Protein AF-A0A376WXR4-F1 (afdb_monomer_lite)

Structure (mmCIF, N/CA/C/O backbone):
data_AF-A0A376WXR4-F1
#
_entry.id   AF-A0A376WXR4-F1
#
loop_
_atom_site.group_PDB
_atom_site.id
_atom_site.type_symbol
_atom_site.label_atom_id
_atom_site.label_alt_id
_atom_site.label_comp_id
_atom_site.label_asym_id
_atom_site.label_entity_id
_atom_site.label_seq_id
_atom_site.pdbx_PDB_ins_code
_atom_site.Cartn_x
_atom_site.Cartn_y
_atom_site.Cartn_z
_atom_site.occupancy
_atom_site.B_iso_or_equiv
_atom_site.auth_seq_id
_atom_site.auth_comp_id
_atom_site.auth_asym_id
_atom_site.auth_atom_id
_atom_site.pdbx_PDB_model_num
ATOM 1 N N . MET A 1 1 ? -31.913 -17.171 22.156 1.00 36.38 1 MET A N 1
ATOM 2 C CA . MET A 1 1 ? -31.007 -17.980 21.319 1.00 36.38 1 MET A CA 1
ATOM 3 C C . MET A 1 1 ? -30.274 -17.004 20.429 1.00 36.38 1 MET A C 1
ATOM 5 O O . MET A 1 1 ? -30.899 -16.379 19.585 1.00 36.38 1 MET A O 1
ATOM 9 N N . GLU A 1 2 ? -29.012 -16.766 20.751 1.00 34.22 2 GLU A N 1
ATOM 10 C CA . GLU A 1 2 ? -28.133 -15.805 20.091 1.00 34.22 2 GLU A CA 1
ATOM 11 C C . GLU A 1 2 ? -27.401 -16.546 18.971 1.00 34.22 2 GLU A C 1
ATOM 13 O O . GLU A 1 2 ? -26.679 -17.507 19.231 1.00 34.22 2 GLU A O 1
ATOM 18 N N . ALA A 1 3 ? -27.680 -16.178 17.721 1.00 34.16 3 ALA A N 1
ATOM 19 C CA . ALA A 1 3 ? -26.952 -16.689 16.570 1.00 34.16 3 ALA A CA 1
ATOM 20 C C . ALA A 1 3 ? -25.689 -15.837 16.410 1.00 34.16 3 ALA A C 1
ATOM 22 O O . ALA A 1 3 ? -25.776 -14.641 16.126 1.00 34.16 3 ALA A O 1
ATOM 23 N N . GLY A 1 4 ? -24.532 -16.452 16.660 1.00 35.75 4 GLY A N 1
ATOM 24 C CA . GLY A 1 4 ? -23.227 -15.826 16.501 1.00 35.75 4 GLY A CA 1
ATOM 25 C C . GLY A 1 4 ? -23.042 -15.312 15.076 1.00 35.75 4 GLY A C 1
ATOM 26 O O . GLY A 1 4 ? -23.239 -16.047 14.110 1.00 35.75 4 GLY A O 1
ATOM 27 N N . ARG A 1 5 ? -22.678 -14.034 14.953 1.00 35.91 5 ARG A N 1
ATOM 28 C CA . ARG A 1 5 ? -22.204 -13.454 13.697 1.00 35.91 5 ARG A CA 1
ATOM 29 C C . ARG A 1 5 ? -20.814 -14.021 13.421 1.00 35.91 5 ARG A C 1
ATOM 31 O O . ARG A 1 5 ? -19.873 -13.708 14.146 1.00 35.91 5 ARG A O 1
ATOM 38 N N . GLU A 1 6 ? -20.694 -14.857 12.396 1.00 34.28 6 GLU A N 1
ATOM 39 C CA . GLU A 1 6 ? -19.400 -15.168 11.791 1.00 34.28 6 GLU A CA 1
ATOM 40 C C . GLU A 1 6 ? -18.787 -13.860 11.276 1.00 34.28 6 GLU A C 1
ATOM 42 O O . GLU A 1 6 ? -19.380 -13.156 10.457 1.00 34.28 6 GLU A O 1
ATOM 47 N N . SER A 1 7 ? -17.625 -13.499 11.818 1.00 38.84 7 SER A N 1
ATOM 48 C CA . SER A 1 7 ? -16.856 -12.335 11.383 1.00 38.84 7 SER A CA 1
ATOM 49 C C . SER A 1 7 ? -16.272 -12.629 10.001 1.00 38.84 7 SER A C 1
ATOM 51 O O . SER A 1 7 ? -15.307 -13.379 9.867 1.00 38.84 7 SER A O 1
ATOM 53 N N . GLN A 1 8 ? -16.889 -12.064 8.963 1.00 39.66 8 GLN A N 1
ATOM 54 C CA . GLN A 1 8 ? -16.292 -11.975 7.634 1.00 39.66 8 GLN A CA 1
ATOM 55 C C . GLN A 1 8 ? -15.101 -11.017 7.722 1.00 39.66 8 GLN A C 1
ATOM 57 O O . GLN A 1 8 ? -15.255 -9.869 8.125 1.00 39.66 8 GLN A O 1
ATOM 62 N N . HIS A 1 9 ? -13.903 -11.495 7.400 1.00 39.97 9 HIS A N 1
ATOM 63 C CA . HIS A 1 9 ? -12.714 -10.650 7.331 1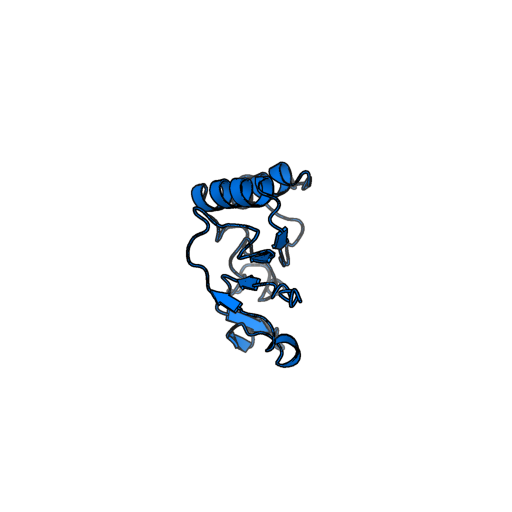.00 39.97 9 HIS A CA 1
ATOM 64 C C . HIS A 1 9 ? -12.602 -10.036 5.927 1.00 39.97 9 HIS A C 1
ATOM 66 O O . HIS A 1 9 ? -12.309 -10.750 4.966 1.00 39.97 9 HIS A O 1
ATOM 72 N N . ASP A 1 10 ? -12.856 -8.729 5.817 1.00 45.03 10 ASP A N 1
ATOM 73 C CA . ASP A 1 10 ? -12.706 -7.929 4.589 1.00 45.03 10 ASP A CA 1
ATOM 74 C C . ASP A 1 10 ? -11.216 -7.659 4.302 1.00 45.03 10 ASP A C 1
ATOM 76 O O . ASP A 1 10 ? -10.434 -7.356 5.212 1.00 45.03 10 ASP A O 1
ATOM 80 N N . ARG A 1 11 ? -10.795 -7.804 3.040 1.00 46.22 11 ARG A N 1
ATOM 81 C CA . ARG A 1 11 ? -9.397 -7.618 2.613 1.00 46.22 11 ARG A CA 1
ATOM 82 C C . ARG A 1 11 ? -9.315 -6.624 1.470 1.00 46.22 11 ARG A C 1
ATOM 84 O O . ARG A 1 11 ? -9.861 -6.882 0.409 1.00 46.22 11 ARG A O 1
ATOM 91 N N . ARG A 1 12 ? -8.582 -5.520 1.631 1.00 57.97 12 ARG A N 1
ATOM 92 C CA . ARG A 1 12 ? -8.497 -4.477 0.591 1.00 57.97 12 ARG A CA 1
ATOM 93 C C . ARG A 1 12 ? -7.110 -4.289 0.006 1.00 57.97 12 ARG A C 1
ATOM 95 O O . ARG A 1 12 ? -6.112 -4.562 0.668 1.00 57.97 12 ARG A O 1
ATOM 102 N N . HIS A 1 13 ? -7.062 -3.857 -1.253 1.00 55.59 13 HIS A N 1
ATOM 103 C CA . HIS A 1 13 ? -5.864 -3.890 -2.094 1.00 55.59 13 HIS A CA 1
ATOM 104 C C . HIS A 1 13 ? -5.832 -2.671 -3.070 1.00 55.59 13 HIS A C 1
ATOM 106 O O . HIS A 1 13 ? -6.882 -2.290 -3.566 1.00 55.59 13 HIS A O 1
ATOM 112 N N . HIS A 1 14 ? -4.667 -2.073 -3.399 1.00 65.62 14 HIS A N 1
ATOM 113 C CA . HIS A 1 14 ? -4.528 -0.973 -4.405 1.00 65.62 14 HIS A CA 1
ATOM 114 C C . HIS A 1 14 ? -3.823 -1.312 -5.753 1.00 65.62 14 HIS A C 1
ATOM 116 O O . HIS A 1 14 ? -3.561 -0.450 -6.580 1.00 65.62 14 HIS A O 1
ATOM 122 N N . LEU A 1 15 ? -3.345 -2.539 -5.938 1.00 70.69 15 LEU A N 1
ATOM 123 C CA . LEU A 1 15 ? -2.675 -3.069 -7.129 1.00 70.69 15 LEU A CA 1
ATOM 124 C C . LEU A 1 15 ? -3.698 -3.321 -8.223 1.00 70.69 15 LEU A C 1
ATOM 126 O O . LEU A 1 15 ? -4.616 -4.116 -8.047 1.00 70.69 15 LEU A O 1
ATOM 130 N N . ASP A 1 16 ? -3.442 -2.719 -9.375 1.00 76.56 16 ASP A N 1
ATOM 131 C CA . ASP A 1 16 ? -4.216 -2.953 -10.590 1.00 76.56 16 ASP A CA 1
ATOM 132 C C . ASP A 1 16 ? -3.624 -4.061 -11.458 1.00 76.56 16 ASP A C 1
ATOM 134 O O . ASP A 1 16 ? -4.340 -4.827 -12.095 1.00 76.56 16 ASP A O 1
ATOM 138 N N . THR A 1 17 ? -2.295 -4.126 -11.545 1.00 82.12 17 THR A N 1
ATOM 139 C CA . THR A 1 17 ? -1.588 -4.959 -12.523 1.00 82.12 17 THR A CA 1
ATOM 140 C C . THR A 1 17 ? -0.376 -5.629 -11.896 1.00 82.12 17 THR A C 1
ATOM 142 O O . THR A 1 17 ? 0.439 -4.976 -11.244 1.00 82.12 17 THR A O 1
ATOM 145 N N . VAL A 1 18 ? -0.230 -6.925 -12.161 1.00 82.69 18 VAL A N 1
ATOM 146 C CA . VAL A 1 18 ? 0.957 -7.722 -11.833 1.00 82.69 18 VAL A CA 1
ATOM 147 C C . VAL A 1 18 ? 1.730 -8.080 -13.094 1.00 82.69 18 VAL A C 1
ATOM 149 O O . VAL A 1 18 ? 1.156 -8.204 -14.179 1.00 82.69 18 VAL A O 1
ATOM 152 N N . TYR A 1 19 ? 3.041 -8.272 -12.947 1.00 80.38 19 TYR A N 1
ATOM 153 C CA . TYR A 1 19 ? 3.947 -8.571 -14.052 1.00 80.38 19 TYR A CA 1
ATOM 154 C C . TYR A 1 19 ? 4.670 -9.902 -13.846 1.00 80.38 19 TYR A C 1
ATOM 156 O O . TYR A 1 19 ? 5.144 -10.217 -12.756 1.00 80.38 19 TYR A O 1
ATOM 164 N N . PHE A 1 20 ? 4.818 -10.660 -14.930 1.00 79.44 20 PHE A N 1
ATOM 165 C CA . PHE A 1 20 ? 5.478 -11.960 -14.956 1.00 79.44 20 PHE A CA 1
ATOM 166 C C . PHE A 1 20 ? 6.669 -11.927 -15.901 1.00 79.44 20 PHE A C 1
ATOM 168 O O . PHE A 1 20 ? 6.547 -11.562 -17.074 1.00 79.44 20 PHE A O 1
ATOM 175 N N . LYS A 1 21 ? 7.827 -12.370 -15.405 1.00 75.25 21 LYS A N 1
ATOM 176 C CA . LYS A 1 21 ? 9.050 -12.429 -16.204 1.00 75.25 21 LYS A CA 1
ATOM 177 C C . LYS A 1 21 ? 8.887 -13.410 -17.369 1.00 75.25 21 LYS A C 1
ATOM 179 O O . LYS A 1 21 ? 8.431 -14.537 -17.197 1.00 75.25 21 LYS A O 1
ATOM 184 N N . ARG A 1 22 ? 9.327 -12.988 -18.553 1.00 75.88 22 ARG A N 1
ATOM 185 C CA . ARG A 1 22 ? 9.489 -13.831 -19.746 1.00 75.88 22 ARG A CA 1
ATOM 186 C C . ARG A 1 22 ? 10.968 -13.863 -20.133 1.00 75.88 22 ARG A C 1
ATOM 188 O O . ARG A 1 22 ? 11.728 -12.986 -19.736 1.00 75.88 22 ARG A O 1
ATOM 195 N N . HIS A 1 23 ? 11.380 -14.870 -20.903 1.00 74.94 23 HIS A N 1
ATOM 196 C CA . HIS A 1 23 ? 12.720 -14.917 -21.488 1.00 74.94 23 HIS A CA 1
ATOM 197 C C . HIS A 1 23 ? 13.065 -13.610 -22.229 1.00 74.94 23 HIS A C 1
ATOM 199 O O . HIS A 1 23 ? 12.295 -13.157 -23.079 1.00 74.94 23 HIS A O 1
ATOM 205 N N . GLY A 1 24 ? 14.249 -13.061 -21.943 1.00 72.56 24 GLY A N 1
ATOM 206 C CA . GLY A 1 24 ? 14.760 -11.816 -22.518 1.00 72.56 24 GLY A CA 1
ATOM 207 C C . GLY A 1 24 ? 14.747 -10.635 -21.543 1.00 72.56 24 GLY A C 1
ATOM 208 O O . GLY A 1 24 ? 14.339 -10.754 -20.391 1.00 72.56 24 GLY A O 1
ATOM 209 N N . GLN A 1 25 ? 15.226 -9.487 -22.021 1.00 72.06 25 GLN A N 1
ATOM 210 C CA . GLN A 1 25 ? 15.288 -8.225 -21.275 1.00 72.06 25 GLN A CA 1
ATOM 211 C C . GLN A 1 25 ? 14.038 -7.392 -21.587 1.00 72.06 25 GLN A C 1
ATOM 213 O O . GLN A 1 25 ? 14.106 -6.359 -22.245 1.00 72.06 25 GLN A O 1
ATOM 218 N N . VAL A 1 26 ? 12.869 -7.905 -21.207 1.00 72.88 26 VAL A N 1
ATOM 219 C CA . VAL A 1 26 ? 11.565 -7.289 -21.490 1.00 72.88 26 VAL A CA 1
ATOM 220 C C . VAL A 1 26 ? 10.692 -7.307 -20.242 1.00 72.88 26 VAL A C 1
ATOM 222 O O . VAL A 1 26 ? 10.857 -8.174 -19.385 1.00 72.88 26 VAL A O 1
ATOM 225 N N . THR A 1 27 ? 9.722 -6.391 -20.171 1.00 72.12 27 THR A N 1
ATOM 226 C CA . THR A 1 27 ? 8.706 -6.304 -19.102 1.00 72.12 27 THR A CA 1
ATOM 227 C C . THR A 1 27 ? 7.977 -7.623 -18.864 1.00 72.12 27 THR A C 1
ATOM 229 O O . THR A 1 27 ? 7.572 -7.911 -17.746 1.00 72.12 27 THR A O 1
ATOM 232 N N . GLY A 1 28 ? 7.886 -8.470 -19.891 1.00 79.31 28 GLY A N 1
ATOM 233 C CA . GLY A 1 28 ? 7.231 -9.766 -19.808 1.00 79.31 28 GLY A CA 1
ATOM 234 C C . GLY A 1 28 ? 5.726 -9.648 -20.023 1.00 79.31 28 GLY A C 1
ATOM 235 O O . GLY A 1 28 ? 5.284 -8.801 -20.797 1.00 79.31 28 GLY A O 1
ATOM 236 N N . ASN A 1 29 ? 4.959 -10.531 -19.389 1.00 83.50 29 ASN A N 1
ATOM 237 C CA . ASN A 1 29 ? 3.497 -10.522 -19.470 1.00 83.50 29 ASN A CA 1
ATOM 238 C C . ASN A 1 29 ? 2.915 -9.736 -18.293 1.00 83.50 29 ASN A C 1
ATOM 240 O O . ASN A 1 29 ? 3.528 -9.684 -17.228 1.00 83.50 29 ASN A O 1
ATOM 244 N N . SER A 1 30 ? 1.714 -9.196 -18.459 1.00 85.06 30 SER A N 1
ATOM 245 C CA . SER A 1 30 ? 0.947 -8.589 -17.375 1.00 85.06 30 SER A CA 1
ATOM 246 C C . SER A 1 30 ? -0.439 -9.214 -17.264 1.00 85.06 30 SER A C 1
ATOM 248 O O . SER A 1 30 ? -0.958 -9.782 -18.227 1.00 85.06 30 SER A O 1
ATOM 250 N N . ALA A 1 31 ? -1.022 -9.123 -16.076 1.00 86.69 31 ALA A N 1
ATOM 251 C CA . ALA A 1 31 ? -2.410 -9.475 -15.814 1.00 86.69 31 ALA A CA 1
ATOM 252 C C . ALA A 1 31 ? -2.997 -8.503 -14.789 1.00 86.69 31 ALA A C 1
ATOM 254 O O . ALA A 1 31 ? -2.249 -7.901 -14.013 1.00 86.69 31 ALA A O 1
ATOM 255 N N . ALA A 1 32 ? -4.324 -8.373 -14.776 1.00 87.00 32 ALA A N 1
ATOM 256 C CA . ALA A 1 32 ? -5.006 -7.722 -13.667 1.00 87.00 32 ALA A CA 1
ATOM 257 C C . ALA A 1 32 ? -4.696 -8.475 -12.366 1.00 87.00 32 ALA A C 1
ATOM 259 O O . ALA A 1 32 ? -4.598 -9.707 -12.368 1.00 87.00 32 ALA A O 1
ATOM 260 N N . PHE A 1 33 ? -4.505 -7.738 -11.275 1.00 82.81 33 PHE A N 1
ATOM 261 C CA . PHE A 1 33 ? -4.415 -8.358 -9.960 1.00 82.81 33 PHE A CA 1
ATOM 262 C C . PHE A 1 33 ? -5.780 -8.942 -9.588 1.00 82.81 33 PHE A C 1
ATOM 264 O O . PHE A 1 33 ? -6.800 -8.269 -9.721 1.00 82.81 33 PHE A O 1
ATOM 271 N N . ASP A 1 34 ? -5.791 -10.190 -9.133 1.00 83.88 34 ASP A N 1
ATOM 272 C CA . ASP A 1 34 ? -7.004 -10.868 -8.694 1.00 83.88 34 ASP A CA 1
ATOM 273 C C . ASP A 1 34 ? -6.664 -11.921 -7.635 1.00 83.88 34 ASP A C 1
ATOM 275 O O . ASP A 1 34 ? -5.524 -12.393 -7.534 1.00 83.88 34 ASP A O 1
ATOM 279 N N . PHE A 1 35 ? -7.659 -12.293 -6.838 1.00 83.31 35 PHE A N 1
ATOM 280 C CA . PHE A 1 35 ? -7.531 -13.322 -5.819 1.00 83.31 35 PHE A CA 1
ATOM 281 C C . PHE A 1 35 ? -7.899 -14.689 -6.392 1.00 83.31 35 PHE A C 1
ATOM 283 O O . PHE A 1 35 ? -8.807 -14.839 -7.206 1.00 83.31 35 PHE A O 1
ATOM 290 N N . HIS A 1 36 ? -7.193 -15.727 -5.940 1.00 86.94 36 HIS A N 1
ATOM 291 C CA . HIS A 1 36 ? -7.525 -17.099 -6.321 1.00 86.94 36 HIS A CA 1
ATOM 292 C C . HIS A 1 36 ? -8.973 -17.443 -5.902 1.00 86.94 36 HIS A C 1
ATOM 294 O O . HIS A 1 36 ? -9.375 -17.032 -4.812 1.00 86.94 36 HIS A O 1
ATOM 300 N N . PRO A 1 37 ? -9.742 -18.233 -6.680 1.00 86.31 37 PRO A N 1
ATOM 301 C CA . PRO A 1 37 ? -11.140 -18.559 -6.367 1.00 86.31 37 PRO A CA 1
ATOM 302 C C . PRO A 1 37 ? -11.379 -19.181 -4.988 1.00 86.31 37 PRO A C 1
ATOM 304 O O . PRO A 1 37 ? -12.456 -19.023 -4.424 1.00 86.31 37 PRO A O 1
ATOM 307 N N . ASP A 1 38 ? -10.375 -19.836 -4.405 1.00 88.75 38 ASP A N 1
ATOM 308 C CA . ASP A 1 38 ? -10.450 -20.357 -3.030 1.00 88.75 38 ASP A CA 1
ATOM 309 C C . ASP A 1 38 ? -10.670 -19.251 -1.983 1.00 88.75 38 ASP A C 1
ATOM 311 O O . ASP A 1 38 ? -11.102 -19.513 -0.862 1.00 88.75 38 ASP A O 1
ATOM 315 N N . PHE A 1 39 ? -10.392 -18.001 -2.350 1.00 82.75 39 PHE A N 1
ATOM 316 C CA . PHE A 1 39 ? -10.651 -16.819 -1.546 1.00 82.75 39 PHE A CA 1
ATOM 317 C C . PHE A 1 39 ? -11.994 -16.151 -1.863 1.00 82.75 39 PHE A C 1
ATOM 319 O O . PHE A 1 39 ? -12.302 -15.155 -1.228 1.00 82.75 39 PHE A O 1
ATOM 326 N N . ALA A 1 40 ? -12.838 -16.687 -2.752 1.00 77.12 40 ALA A N 1
ATOM 327 C CA . ALA A 1 40 ? -14.110 -16.061 -3.145 1.00 77.12 40 ALA A CA 1
ATOM 328 C C . ALA A 1 40 ? -15.127 -15.874 -1.995 1.00 77.12 40 ALA A C 1
ATOM 330 O O . ALA A 1 40 ? -16.120 -15.172 -2.160 1.00 77.12 40 ALA A O 1
ATOM 331 N N . GLY A 1 41 ? -14.898 -16.499 -0.834 1.00 79.50 41 GLY A N 1
ATOM 332 C CA . GLY A 1 41 ? -15.694 -16.304 0.383 1.00 79.50 41 GLY A CA 1
ATOM 333 C C . GLY A 1 41 ? -15.326 -15.063 1.207 1.00 79.50 41 GLY A C 1
ATOM 334 O O . GLY A 1 41 ? -15.942 -14.838 2.247 1.00 79.50 41 GLY A O 1
ATOM 335 N N . ILE A 1 42 ? -14.324 -14.283 0.790 1.00 79.12 42 ILE A N 1
ATOM 336 C CA . ILE A 1 42 ? -13.970 -13.008 1.424 1.00 79.12 42 ILE A CA 1
ATOM 337 C C . ILE A 1 42 ? -14.473 -11.843 0.571 1.00 79.12 42 ILE A C 1
ATOM 339 O O . ILE A 1 42 ? -14.495 -11.922 -0.658 1.00 79.12 42 ILE A O 1
ATOM 343 N N . SER A 1 43 ? -14.815 -10.741 1.228 1.00 81.19 43 SER A N 1
ATOM 344 C CA . SER A 1 43 ? -14.998 -9.469 0.538 1.00 81.19 43 SER A CA 1
ATOM 345 C C . SER A 1 43 ? -13.629 -8.876 0.206 1.00 81.19 43 SER A C 1
ATOM 347 O O . SER A 1 43 ? -12.699 -8.925 1.021 1.00 81.19 43 SER A O 1
ATOM 349 N N . VAL A 1 44 ? -13.508 -8.376 -1.023 1.00 80.00 44 VAL A N 1
ATOM 350 C CA . VAL A 1 44 ? -12.340 -7.646 -1.498 1.00 80.00 44 VAL A CA 1
ATOM 351 C C . VAL A 1 44 ? -12.796 -6.347 -2.126 1.00 80.00 44 VAL A C 1
ATOM 353 O O . VAL A 1 44 ? -13.621 -6.351 -3.037 1.00 80.00 44 VAL A O 1
ATOM 356 N N . GLU A 1 45 ? -12.205 -5.241 -1.688 1.00 83.69 45 GLU A N 1
ATOM 357 C CA . GLU A 1 45 ? -12.456 -3.930 -2.275 1.00 83.69 45 GLU A CA 1
ATOM 358 C C . GLU A 1 45 ? -11.144 -3.230 -2.649 1.00 83.69 45 GLU A C 1
ATOM 360 O O . GLU A 1 45 ? -10.137 -3.295 -1.935 1.00 83.69 45 GLU A O 1
ATOM 365 N N . HIS A 1 46 ? -11.165 -2.566 -3.805 1.00 82.81 46 HIS A N 1
ATOM 366 C CA . HIS A 1 46 ? -10.070 -1.718 -4.253 1.00 82.81 46 HIS A CA 1
ATOM 367 C C . HIS A 1 46 ? -10.150 -0.367 -3.533 1.00 82.81 46 HIS A C 1
ATOM 369 O O . HIS A 1 46 ? -11.178 0.303 -3.599 1.00 82.81 46 HIS A O 1
ATOM 375 N N . LEU A 1 47 ? -9.060 0.064 -2.891 1.00 83.12 47 LEU A N 1
ATOM 376 C CA . LEU A 1 47 ? -8.999 1.364 -2.214 1.00 83.12 47 LEU A CA 1
ATOM 377 C C . LEU A 1 47 ? -8.255 2.419 -3.028 1.00 83.12 47 LEU A C 1
ATOM 379 O O . LEU A 1 47 ? -7.135 2.189 -3.471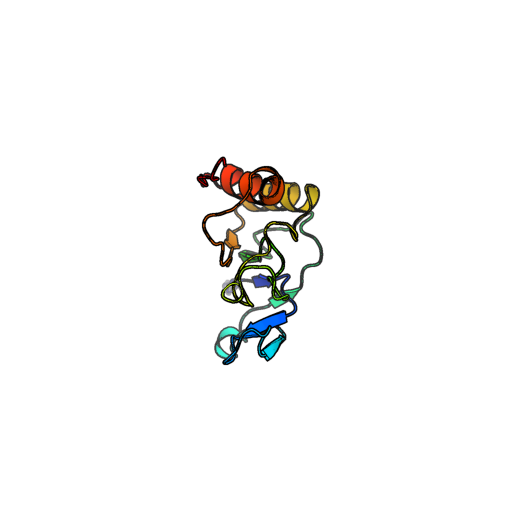 1.00 83.12 47 LEU A O 1
ATOM 383 N N . SER A 1 48 ? -8.844 3.612 -3.114 1.00 78.62 48 SER A N 1
ATOM 384 C CA . SER A 1 48 ? -8.196 4.814 -3.656 1.00 78.62 48 SER A CA 1
ATOM 385 C C . SER A 1 48 ? -7.704 5.793 -2.578 1.00 78.62 48 SER A C 1
ATOM 387 O O . SER A 1 48 ? -7.082 6.795 -2.916 1.00 78.62 48 SER A O 1
ATOM 389 N N . SER A 1 49 ? -8.007 5.547 -1.296 1.00 84.62 49 SER A N 1
ATOM 390 C CA . SER A 1 49 ? -7.584 6.369 -0.149 1.00 84.62 49 SER A CA 1
ATOM 391 C C . SER A 1 49 ? -7.611 5.571 1.157 1.00 84.62 49 SER A C 1
ATOM 393 O O . SER A 1 49 ? -8.362 4.601 1.264 1.00 84.62 49 SER A O 1
ATOM 395 N N . TYR A 1 50 ? -6.859 6.024 2.166 1.00 89.50 50 TYR A N 1
ATOM 396 C CA . TYR A 1 50 ? -6.728 5.340 3.465 1.00 89.50 50 TYR A CA 1
ATOM 397 C C . TYR A 1 50 ? -7.316 6.117 4.654 1.00 89.50 50 TYR A C 1
ATOM 399 O O . TYR A 1 50 ? -7.208 5.668 5.796 1.00 89.50 50 TYR A O 1
ATOM 407 N N . GLY A 1 51 ? -7.938 7.270 4.402 1.00 90.00 51 GLY A N 1
ATOM 408 C CA . GLY A 1 51 ? -8.570 8.083 5.437 1.00 90.00 51 GLY A CA 1
ATOM 409 C C . GLY A 1 51 ? -9.704 7.339 6.143 1.00 90.00 51 GLY A C 1
ATOM 410 O O . GLY A 1 51 ? -10.485 6.633 5.509 1.00 90.00 51 GLY A O 1
ATOM 411 N N . ASP A 1 52 ? -9.780 7.505 7.464 1.00 88.94 52 ASP A N 1
ATOM 412 C CA . ASP A 1 52 ? -10.876 7.033 8.323 1.00 88.94 52 ASP A CA 1
ATOM 413 C C . ASP A 1 52 ? -11.175 5.525 8.314 1.00 88.94 52 ASP A C 1
ATOM 415 O O . ASP A 1 52 ? -12.184 5.106 8.878 1.00 88.94 52 ASP A O 1
ATOM 419 N N . LEU A 1 53 ? -10.270 4.690 7.791 1.00 92.12 53 LEU A N 1
ATOM 420 C CA . LEU A 1 53 ? -10.443 3.236 7.800 1.00 92.12 53 LEU A CA 1
ATOM 421 C C . LEU A 1 53 ? -10.689 2.700 9.224 1.00 92.12 53 LEU A C 1
ATOM 423 O O . LEU A 1 53 ? -9.996 3.082 10.184 1.00 92.12 53 LEU A O 1
ATOM 427 N N . ASP A 1 54 ? -11.673 1.803 9.339 1.00 91.56 54 ASP A N 1
ATOM 428 C CA . ASP A 1 54 ? -12.010 1.064 10.556 1.00 91.56 54 ASP A CA 1
ATOM 429 C C . ASP A 1 54 ? -11.475 -0.378 10.468 1.00 91.56 54 ASP A C 1
ATOM 431 O O . ASP A 1 54 ? -11.941 -1.160 9.635 1.00 91.56 54 ASP A O 1
ATOM 435 N N . PRO A 1 55 ? -10.518 -0.771 11.330 1.00 91.94 55 PRO A N 1
ATOM 436 C CA . PRO A 1 55 ? -10.031 -2.147 11.418 1.00 91.94 55 PRO A CA 1
ATOM 437 C C . PRO A 1 55 ? -11.092 -3.216 11.690 1.00 91.94 55 PRO A C 1
ATOM 439 O O . PRO A 1 55 ? -10.848 -4.384 11.394 1.00 91.94 55 PRO A O 1
ATOM 442 N N . GLN A 1 56 ? -12.239 -2.861 12.282 1.00 90.94 56 GLN A N 1
ATOM 443 C CA . GLN A 1 56 ? -13.322 -3.819 12.533 1.00 90.94 56 GLN A CA 1
ATOM 444 C C . GLN A 1 56 ? -14.053 -4.207 11.250 1.00 90.94 56 GLN A C 1
ATOM 446 O O . GLN A 1 56 ? -14.440 -5.363 11.084 1.00 90.94 56 GLN A O 1
ATOM 451 N N . GLU A 1 57 ? -14.227 -3.247 10.346 1.00 90.12 57 GLU A N 1
ATOM 452 C CA . GLU A 1 57 ? -14.808 -3.498 9.030 1.00 90.12 57 GLU A CA 1
ATOM 453 C C . GLU A 1 57 ? -13.759 -4.081 8.090 1.00 90.12 57 GLU A C 1
ATOM 455 O O . GLU A 1 57 ? -14.065 -4.962 7.296 1.00 90.12 57 GLU A O 1
ATOM 460 N N . MET A 1 58 ? -12.511 -3.635 8.232 1.00 88.94 58 MET A N 1
ATOM 461 C CA . MET A 1 58 ? -11.423 -3.946 7.323 1.00 88.94 58 MET A CA 1
ATOM 462 C C . MET A 1 58 ? -10.185 -4.397 8.080 1.00 88.94 58 MET A C 1
ATOM 464 O O . MET A 1 58 ? -9.291 -3.591 8.335 1.00 88.94 58 MET A O 1
ATOM 468 N N . PRO A 1 59 ? -10.102 -5.679 8.456 1.00 87.62 59 PRO A N 1
ATOM 469 C CA . PRO A 1 59 ? -9.033 -6.171 9.317 1.00 87.62 59 PRO A CA 1
ATOM 470 C C . PRO A 1 59 ? -7.666 -6.264 8.634 1.00 87.62 59 PRO A C 1
ATOM 472 O O . PRO A 1 59 ? -6.652 -6.250 9.334 1.00 87.62 59 PRO A O 1
ATOM 475 N N . LEU A 1 60 ? -7.609 -6.370 7.299 1.00 89.06 60 LEU A N 1
ATOM 476 C CA . LEU A 1 60 ? -6.344 -6.491 6.576 1.00 89.06 60 LEU A CA 1
ATOM 477 C C . LEU A 1 60 ? -6.296 -5.641 5.300 1.00 89.06 60 LEU A C 1
ATOM 479 O O . LEU A 1 60 ? -7.087 -5.818 4.372 1.00 89.06 60 LEU A O 1
ATOM 483 N N . LEU A 1 61 ? -5.264 -4.804 5.224 1.00 90.44 61 LEU A N 1
ATOM 484 C CA . LEU A 1 61 ? -4.838 -4.102 4.016 1.00 90.44 61 LEU A CA 1
ATOM 485 C C . LEU A 1 61 ? -3.669 -4.825 3.357 1.00 90.44 61 LEU A C 1
ATOM 487 O O . LEU A 1 61 ? -2.742 -5.255 4.037 1.00 90.44 61 LEU A O 1
ATOM 491 N N . ILE A 1 62 ? -3.677 -4.916 2.033 1.00 87.94 62 ILE A N 1
ATOM 492 C CA . ILE A 1 62 ? -2.580 -5.464 1.239 1.00 87.94 62 ILE A CA 1
ATOM 493 C C . ILE A 1 62 ? -2.055 -4.366 0.312 1.00 87.94 62 ILE A C 1
ATOM 495 O O . ILE A 1 62 ? -2.812 -3.790 -0.469 1.00 87.94 62 ILE A O 1
ATOM 499 N N . LEU A 1 63 ? -0.761 -4.052 0.413 1.00 87.19 63 LEU A N 1
ATOM 500 C CA . LEU A 1 63 ? -0.159 -2.883 -0.233 1.00 87.19 63 LEU A CA 1
ATOM 501 C C . LEU A 1 63 ? 1.152 -3.220 -0.955 1.00 87.19 63 LEU A C 1
ATOM 503 O O . LEU A 1 63 ? 1.900 -4.126 -0.571 1.00 87.19 63 LEU A O 1
ATOM 507 N N . ASN A 1 64 ? 1.477 -2.416 -1.967 1.00 83.75 64 ASN A N 1
ATOM 508 C CA . ASN A 1 64 ? 2.822 -2.250 -2.520 1.00 83.75 64 ASN A CA 1
ATOM 509 C C . ASN A 1 64 ? 3.305 -0.816 -2.271 1.00 83.75 64 ASN A C 1
ATOM 511 O O . ASN A 1 64 ? 2.536 0.139 -2.332 1.00 83.75 64 ASN A O 1
ATOM 515 N N . GLY A 1 65 ? 4.582 -0.652 -1.935 1.00 81.25 65 GLY A N 1
ATOM 516 C CA . GLY A 1 65 ? 5.129 0.668 -1.616 1.00 81.25 65 GLY A CA 1
ATOM 517 C C . GLY A 1 65 ? 5.455 1.477 -2.870 1.00 81.25 65 GLY A C 1
ATOM 518 O O . GLY A 1 65 ? 5.417 2.709 -2.841 1.00 81.25 65 GLY A O 1
ATOM 519 N N . PHE A 1 66 ? 5.764 0.786 -3.969 1.00 84.31 66 PHE A N 1
ATOM 520 C CA . PHE A 1 66 ? 6.349 1.375 -5.168 1.00 84.31 66 PHE A CA 1
ATOM 521 C C . PHE A 1 66 ? 5.724 0.827 -6.456 1.00 84.31 66 PHE A C 1
ATOM 523 O O . PHE A 1 66 ? 5.062 -0.213 -6.477 1.00 84.31 66 PHE A O 1
ATOM 530 N N . GLU A 1 67 ? 5.932 1.544 -7.558 1.00 83.25 67 GLU A N 1
ATOM 531 C CA . GLU A 1 67 ? 5.693 1.005 -8.900 1.00 83.25 67 GLU A CA 1
ATOM 532 C C . GLU A 1 67 ? 6.708 -0.084 -9.262 1.00 83.25 67 GLU A C 1
ATOM 534 O O . GLU A 1 67 ? 7.805 -0.137 -8.712 1.00 83.25 67 GLU A O 1
ATOM 539 N N . TYR A 1 68 ? 6.380 -0.934 -10.236 1.00 79.56 68 TYR A N 1
ATOM 540 C CA . TYR A 1 68 ? 7.336 -1.900 -10.782 1.00 79.56 68 TYR A CA 1
ATOM 541 C C . TYR A 1 68 ? 8.322 -1.232 -11.749 1.00 79.56 68 TYR A C 1
ATOM 543 O O . TYR A 1 68 ? 7.961 -0.351 -12.537 1.00 79.56 68 TYR A O 1
ATOM 551 N N . VAL A 1 69 ? 9.568 -1.711 -11.775 1.00 77.88 69 VAL A N 1
ATOM 552 C CA . VAL A 1 69 ? 10.522 -1.369 -12.839 1.00 77.88 69 VAL A CA 1
ATOM 553 C C . VAL A 1 69 ? 10.061 -2.020 -14.144 1.00 77.88 69 VAL A C 1
ATOM 555 O O . VAL A 1 69 ? 10.262 -3.209 -14.370 1.00 77.88 69 VAL A O 1
ATOM 558 N N . THR A 1 70 ? 9.459 -1.237 -15.036 1.00 72.44 70 THR A N 1
ATOM 559 C CA . THR A 1 70 ? 8.941 -1.734 -16.324 1.00 72.44 70 THR A CA 1
ATOM 560 C C . THR A 1 70 ? 9.861 -1.467 -17.514 1.00 72.44 70 THR A C 1
ATOM 562 O O . THR A 1 70 ? 9.629 -2.022 -18.587 1.00 72.44 70 THR A O 1
ATOM 565 N N . GLN A 1 71 ? 10.913 -0.660 -17.345 1.00 66.31 71 GLN A N 1
ATOM 566 C CA . GLN A 1 71 ? 11.835 -0.259 -18.413 1.00 66.31 71 GLN A CA 1
ATOM 567 C C . GLN A 1 71 ? 13.233 -0.854 -18.233 1.00 66.31 71 GLN A C 1
ATOM 569 O O . GLN A 1 71 ? 13.726 -0.992 -17.113 1.00 66.31 71 GLN A O 1
ATOM 574 N N . VAL A 1 72 ? 13.889 -1.163 -19.357 1.00 60.84 72 VAL A N 1
ATOM 575 C CA . VAL A 1 72 ? 15.291 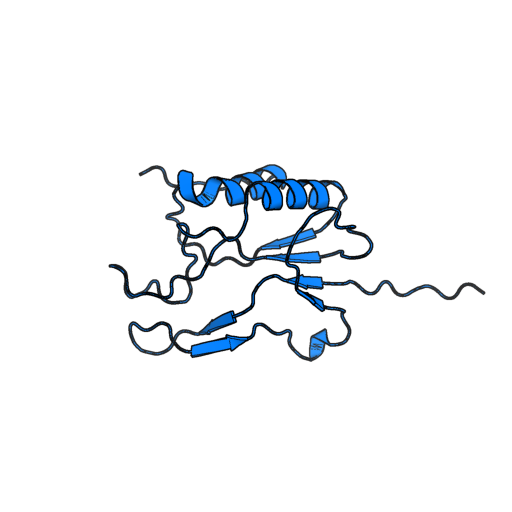-1.597 -19.387 1.00 60.84 72 VAL A CA 1
ATOM 576 C C . VAL A 1 72 ? 16.159 -0.378 -19.112 1.00 60.84 72 VAL A C 1
ATOM 578 O O . VAL A 1 72 ? 16.488 0.385 -20.014 1.00 60.84 72 VAL A O 1
ATOM 581 N N . GLY A 1 73 ? 16.473 -0.161 -17.836 1.00 62.53 73 GLY A N 1
ATOM 582 C CA . GLY A 1 73 ? 17.556 0.733 -17.440 1.00 62.53 73 GLY A CA 1
ATOM 583 C C . GLY A 1 73 ? 18.923 0.083 -17.686 1.00 62.53 73 GLY A C 1
ATOM 584 O O . GLY A 1 73 ? 19.053 -0.889 -18.426 1.00 62.53 73 GLY A O 1
ATOM 585 N N . ASN A 1 74 ? 19.953 0.564 -16.991 1.00 60.53 74 ASN A N 1
ATOM 586 C CA . ASN A 1 74 ? 21.304 -0.011 -17.074 1.00 60.53 74 ASN A CA 1
ATOM 587 C C . ASN A 1 74 ? 21.422 -1.430 -16.477 1.00 60.53 74 ASN A C 1
ATOM 589 O O . ASN A 1 74 ? 22.454 -2.073 -16.653 1.00 60.53 74 ASN A O 1
ATOM 593 N N . ASP A 1 75 ? 20.392 -1.911 -15.771 1.00 64.56 75 ASP A N 1
ATOM 594 C CA . ASP A 1 75 ? 20.312 -3.273 -15.241 1.00 64.56 75 ASP A CA 1
ATOM 595 C C . ASP A 1 75 ? 19.168 -4.050 -15.918 1.00 64.56 75 ASP A C 1
ATOM 597 O O . ASP A 1 75 ? 18.007 -3.954 -15.508 1.00 64.56 75 ASP A O 1
ATOM 601 N N . PRO A 1 76 ? 19.474 -4.840 -16.955 1.00 60.91 76 PRO A N 1
ATOM 602 C CA . PRO A 1 76 ? 18.471 -5.616 -17.668 1.00 60.91 76 PRO A CA 1
ATOM 603 C C . PRO A 1 76 ? 17.893 -6.799 -16.873 1.00 60.91 76 PRO A C 1
ATOM 605 O O . PRO A 1 76 ? 16.932 -7.421 -17.331 1.00 60.91 76 PRO A O 1
ATOM 608 N N . TYR A 1 77 ? 18.445 -7.132 -15.700 1.00 63.97 77 TYR A N 1
ATOM 609 C CA . TYR A 1 77 ? 17.902 -8.173 -14.824 1.00 63.97 77 TYR A CA 1
ATOM 610 C C . TYR A 1 77 ? 16.846 -7.641 -13.847 1.00 63.97 77 TYR A C 1
ATOM 612 O O . TYR A 1 77 ? 16.132 -8.450 -13.249 1.00 63.97 77 TYR A O 1
ATOM 620 N N . ALA A 1 78 ? 16.708 -6.314 -13.725 1.00 60.06 78 ALA A N 1
ATOM 621 C CA . ALA A 1 78 ? 15.792 -5.648 -12.798 1.00 60.06 78 ALA A CA 1
ATOM 622 C C . ALA A 1 78 ? 14.315 -5.656 -13.241 1.00 60.06 78 ALA A C 1
ATOM 624 O O . ALA A 1 78 ? 13.443 -5.276 -12.462 1.00 60.06 78 ALA A O 1
ATOM 625 N N . ILE A 1 79 ? 14.020 -6.095 -14.468 1.00 63.22 79 ILE A N 1
ATOM 626 C CA . ILE A 1 79 ? 12.663 -6.115 -15.019 1.00 63.22 79 ILE A CA 1
ATOM 627 C C . ILE A 1 79 ? 12.014 -7.504 -14.882 1.00 63.22 79 ILE A C 1
ATOM 629 O O . ILE A 1 79 ? 12.684 -8.523 -15.097 1.00 63.22 79 ILE A O 1
ATOM 633 N N . PRO A 1 80 ? 10.691 -7.582 -14.638 1.00 58.22 80 PRO A N 1
ATOM 634 C CA . PRO A 1 80 ? 9.796 -6.543 -14.096 1.00 58.22 80 PRO A CA 1
ATOM 635 C C . PRO A 1 80 ? 9.690 -6.597 -12.566 1.00 58.22 80 PRO A C 1
ATOM 637 O O . PRO A 1 80 ? 8.945 -5.844 -11.953 1.00 58.22 80 PRO A O 1
ATOM 640 N N . LEU A 1 81 ? 10.377 -7.559 -11.950 1.00 69.19 81 LEU A N 1
ATOM 641 C CA . LEU A 1 81 ? 10.024 -8.050 -10.626 1.00 69.19 81 LEU A CA 1
ATOM 642 C C . LEU A 1 81 ? 10.529 -7.166 -9.488 1.00 69.19 81 LEU A C 1
ATOM 644 O O . LEU A 1 81 ? 10.380 -7.586 -8.353 1.00 69.19 81 LEU A O 1
ATOM 648 N N . ARG A 1 82 ? 11.142 -6.004 -9.744 1.00 76.94 82 ARG A N 1
ATOM 649 C CA . ARG A 1 82 ? 11.676 -5.128 -8.692 1.00 76.94 82 ARG A CA 1
ATOM 650 C C . ARG A 1 82 ? 10.812 -3.885 -8.496 1.00 76.94 82 ARG A C 1
ATOM 652 O O . ARG A 1 82 ? 10.384 -3.279 -9.477 1.00 76.94 82 ARG A O 1
ATOM 659 N N . ALA A 1 83 ? 10.697 -3.448 -7.246 1.00 80.19 83 ALA A N 1
ATOM 660 C CA . ALA A 1 83 ? 10.288 -2.097 -6.877 1.00 80.19 83 ALA A CA 1
ATOM 661 C C . ALA A 1 83 ? 11.140 -1.019 -7.585 1.00 80.19 83 ALA A C 1
ATOM 663 O O . ALA A 1 83 ? 12.379 -1.052 -7.561 1.00 80.19 83 ALA A O 1
ATOM 664 N N . ASP A 1 84 ? 10.488 -0.030 -8.189 1.00 80.75 84 ASP A N 1
ATOM 665 C CA . ASP A 1 84 ? 11.087 1.229 -8.620 1.00 80.75 84 ASP A CA 1
ATOM 666 C C . ASP A 1 84 ? 11.023 2.213 -7.451 1.00 80.75 84 ASP A C 1
ATOM 668 O O . ASP A 1 84 ? 10.063 2.963 -7.281 1.00 80.75 84 ASP A O 1
ATOM 672 N N . THR A 1 85 ? 12.070 2.213 -6.627 1.00 78.50 85 THR A N 1
ATOM 673 C CA . THR A 1 85 ? 12.130 3.028 -5.407 1.00 78.50 85 THR A CA 1
ATOM 674 C C . THR A 1 85 ? 12.018 4.525 -5.690 1.00 78.50 85 THR A C 1
ATOM 676 O O . THR A 1 85 ? 11.723 5.280 -4.777 1.00 78.50 85 THR A O 1
ATOM 679 N N . SER A 1 86 ? 12.232 4.968 -6.937 1.00 77.25 86 SER A N 1
ATOM 680 C CA . SER A 1 86 ? 12.053 6.364 -7.352 1.00 77.25 86 SER A CA 1
ATOM 681 C C . SER A 1 86 ? 10.591 6.763 -7.596 1.00 77.25 86 SER A C 1
ATOM 683 O O . SER A 1 86 ? 10.304 7.948 -7.760 1.00 77.25 86 SER A O 1
ATOM 685 N N . LYS A 1 87 ? 9.667 5.795 -7.609 1.00 81.56 87 LYS A N 1
ATOM 686 C CA . LYS A 1 87 ? 8.234 5.976 -7.870 1.00 81.56 87 LYS A CA 1
ATOM 687 C C . LYS A 1 87 ? 7.402 5.411 -6.713 1.00 81.56 87 LYS A C 1
ATOM 689 O O . LYS A 1 87 ? 6.813 4.335 -6.850 1.00 81.56 87 LYS A O 1
ATOM 694 N N . PRO A 1 88 ? 7.382 6.091 -5.554 1.00 83.56 88 PRO A N 1
ATOM 695 C CA . PRO A 1 88 ? 6.529 5.693 -4.441 1.00 83.56 88 PRO A CA 1
ATOM 696 C C . PRO A 1 88 ? 5.049 5.813 -4.823 1.00 83.56 88 PRO A C 1
ATOM 698 O O . PRO A 1 88 ? 4.648 6.784 -5.463 1.00 83.56 88 PRO A O 1
ATOM 701 N N . LYS A 1 89 ? 4.242 4.838 -4.395 1.00 84.75 89 LYS A N 1
ATOM 702 C CA . LYS A 1 89 ? 2.777 4.841 -4.559 1.00 84.75 89 LYS A CA 1
ATOM 703 C C . LYS A 1 89 ? 2.048 5.573 -3.440 1.00 84.75 89 LYS A C 1
ATOM 705 O O . LYS A 1 89 ? 0.913 5.994 -3.620 1.00 84.75 89 LYS A O 1
ATOM 710 N N . LEU A 1 90 ? 2.693 5.697 -2.283 1.00 86.62 90 LEU A N 1
ATOM 711 C CA . LEU A 1 90 ? 2.104 6.288 -1.089 1.00 86.62 90 LEU A CA 1
ATOM 712 C C . LEU A 1 90 ? 2.534 7.747 -0.956 1.00 86.62 90 LEU A C 1
ATOM 714 O O . LEU A 1 90 ? 3.728 8.061 -0.915 1.00 86.62 90 LEU A O 1
ATOM 718 N N . THR A 1 91 ? 1.557 8.637 -0.839 1.00 86.56 91 THR A N 1
ATOM 719 C CA . THR A 1 91 ? 1.787 10.026 -0.444 1.00 86.56 91 THR A CA 1
ATOM 720 C C . THR A 1 91 ? 2.074 10.122 1.059 1.00 86.56 91 THR A C 1
ATOM 722 O O . THR A 1 91 ? 1.880 9.177 1.825 1.00 86.56 91 THR A O 1
ATOM 725 N N . GLN A 1 92 ? 2.522 11.291 1.531 1.00 85.56 92 GLN A N 1
ATOM 726 C CA . GLN A 1 92 ? 2.703 11.505 2.974 1.00 85.56 92 GLN A CA 1
ATOM 727 C C . GLN A 1 92 ? 1.386 11.416 3.758 1.00 85.56 92 GLN A C 1
ATOM 729 O O . GLN A 1 92 ? 1.407 11.007 4.922 1.00 85.56 92 GLN A O 1
ATOM 734 N N . GLN A 1 93 ? 0.265 11.799 3.137 1.00 89.94 93 GLN A N 1
ATOM 735 C CA . GLN A 1 93 ? -1.049 11.681 3.760 1.00 89.94 93 GLN A CA 1
ATOM 736 C C . GLN A 1 93 ? -1.437 10.209 3.883 1.00 89.94 93 GLN A C 1
ATOM 738 O O . GLN A 1 93 ? -1.775 9.781 4.980 1.00 89.94 93 GLN A O 1
ATOM 743 N N . ASP A 1 94 ? -1.243 9.418 2.823 1.00 90.75 94 ASP A N 1
ATOM 744 C CA . ASP A 1 94 ? -1.512 7.975 2.855 1.00 90.75 94 ASP A CA 1
ATOM 745 C C . ASP A 1 94 ? -0.735 7.281 3.976 1.00 90.75 94 ASP A C 1
ATOM 747 O O . ASP A 1 94 ? -1.289 6.488 4.728 1.00 90.75 94 ASP A O 1
ATOM 751 N N . VAL A 1 95 ? 0.547 7.621 4.146 1.00 90.31 95 VAL A N 1
ATOM 752 C CA . VAL A 1 95 ? 1.365 7.093 5.250 1.00 90.31 95 VAL A CA 1
ATOM 753 C C . VAL A 1 95 ? 0.796 7.500 6.611 1.00 90.31 95 VAL A C 1
ATOM 755 O O . VAL A 1 95 ? 0.760 6.685 7.526 1.00 90.31 95 VAL A O 1
ATOM 758 N N . THR A 1 96 ? 0.347 8.747 6.758 1.00 92.19 96 THR A N 1
ATOM 759 C CA . THR A 1 96 ? -0.236 9.244 8.015 1.00 92.19 96 THR A CA 1
ATOM 760 C C . THR A 1 96 ? -1.528 8.501 8.357 1.00 92.19 96 THR A C 1
ATOM 762 O O . THR A 1 96 ? -1.711 8.073 9.498 1.00 92.19 96 THR A O 1
ATOM 765 N N . ASP A 1 97 ? -2.377 8.276 7.361 1.00 94.12 97 ASP A N 1
ATOM 766 C CA . ASP A 1 97 ? -3.640 7.561 7.509 1.00 94.12 97 ASP A CA 1
ATOM 767 C C . ASP A 1 97 ? -3.416 6.070 7.812 1.00 94.12 97 ASP A C 1
ATOM 769 O O . ASP A 1 97 ? -4.054 5.509 8.704 1.00 94.12 97 ASP A O 1
ATOM 773 N N . LEU A 1 98 ? -2.441 5.435 7.152 1.00 92.69 98 LEU A N 1
ATOM 774 C CA . LEU A 1 98 ? -2.045 4.050 7.427 1.00 92.69 98 LEU A CA 1
ATOM 775 C C . LEU A 1 98 ? -1.492 3.877 8.846 1.00 92.69 98 LEU A C 1
ATOM 777 O O . LEU A 1 98 ? -1.806 2.889 9.507 1.00 92.69 98 LEU A O 1
ATOM 781 N N . ILE A 1 99 ? -0.718 4.844 9.349 1.00 91.56 99 ILE A N 1
ATOM 782 C CA . ILE A 1 99 ? -0.268 4.854 10.748 1.00 91.56 99 ILE A CA 1
ATOM 783 C C . ILE A 1 99 ? -1.470 4.955 11.694 1.00 91.56 99 ILE A C 1
ATOM 785 O O . ILE A 1 99 ? -1.538 4.222 12.680 1.00 91.56 99 ILE A O 1
ATOM 789 N N . ALA A 1 100 ? -2.442 5.824 11.401 1.00 93.94 100 ALA A N 1
ATOM 790 C CA . ALA A 1 100 ? -3.660 5.926 12.201 1.00 93.94 100 ALA A CA 1
ATOM 791 C C . ALA A 1 100 ? -4.462 4.612 12.196 1.00 93.94 100 ALA A C 1
ATOM 793 O O . ALA A 1 100 ? -4.938 4.183 13.246 1.00 93.94 100 ALA A O 1
ATOM 794 N N . TYR A 1 101 ? -4.568 3.947 11.046 1.00 94.12 101 TYR A N 1
ATOM 795 C CA . TYR A 1 101 ? -5.209 2.640 10.907 1.00 94.12 101 TYR A CA 1
ATOM 796 C C . TYR A 1 101 ? -4.492 1.540 11.714 1.00 94.12 101 TYR A C 1
ATOM 798 O O . TYR A 1 101 ? -5.139 0.814 12.471 1.00 94.12 101 TYR A O 1
ATOM 806 N N . LEU A 1 102 ? -3.157 1.466 11.640 1.00 91.69 102 LEU A N 1
ATOM 807 C CA . LEU A 1 102 ? -2.344 0.554 12.457 1.00 91.69 102 LEU A CA 1
ATOM 808 C C . LEU A 1 102 ? -2.543 0.813 13.959 1.00 91.69 102 LEU A C 1
ATOM 810 O O . LEU A 1 102 ? -2.751 -0.122 14.728 1.00 91.69 102 LEU A O 1
ATOM 814 N N . ASN A 1 103 ? -2.569 2.083 14.379 1.00 91.38 103 ASN A N 1
ATOM 815 C CA . ASN A 1 103 ? -2.795 2.471 15.777 1.00 91.38 103 ASN A CA 1
ATOM 816 C C . ASN A 1 103 ? -4.182 2.072 16.306 1.00 91.38 103 ASN A C 1
ATOM 818 O O . ASN A 1 103 ? -4.342 1.864 17.508 1.00 91.38 103 ASN A O 1
ATOM 822 N N . LYS A 1 104 ? -5.185 1.947 15.428 1.00 93.62 104 LYS A N 1
ATOM 823 C CA . LYS A 1 104 ? -6.517 1.419 15.770 1.00 93.62 104 LYS A CA 1
ATOM 824 C C . LYS A 1 104 ? -6.548 -0.120 15.864 1.00 93.62 104 LYS A C 1
ATOM 826 O O . LYS A 1 104 ? -7.590 -0.676 16.196 1.00 93.62 104 LYS A O 1
ATOM 831 N N . GLY A 1 105 ? -5.437 -0.808 15.582 1.00 90.25 105 GLY A N 1
ATOM 832 C CA . GLY A 1 105 ? -5.324 -2.272 15.603 1.00 90.25 105 GLY A CA 1
ATOM 833 C C . GLY A 1 105 ? -5.481 -2.948 14.238 1.00 90.25 105 GLY A C 1
ATOM 834 O O . GLY A 1 105 ? -5.624 -4.168 14.180 1.00 90.25 105 GLY A O 1
ATOM 835 N N . GLY A 1 106 ? -5.473 -2.178 13.146 1.00 90.81 106 GLY A N 1
ATOM 836 C CA . GLY A 1 106 ? -5.504 -2.713 11.787 1.00 90.81 106 GLY A CA 1
ATOM 837 C C . GLY A 1 106 ? -4.226 -3.459 11.411 1.00 90.81 106 GLY A C 1
ATOM 838 O O . GLY A 1 106 ? -3.158 -3.198 11.962 1.00 90.81 106 GLY A O 1
ATOM 839 N N . SER A 1 107 ? -4.325 -4.386 10.457 1.00 90.19 107 SER A N 1
ATOM 840 C CA . SER A 1 107 ? -3.170 -5.128 9.940 1.00 90.19 107 SER A CA 1
ATOM 841 C C . SER A 1 107 ? -2.853 -4.721 8.507 1.00 90.19 107 SER A C 1
ATOM 843 O O . SER A 1 107 ? -3.744 -4.576 7.674 1.00 90.19 107 SER A O 1
ATOM 845 N N . VAL A 1 108 ? -1.565 -4.580 8.196 1.00 89.56 108 VAL A N 1
ATOM 846 C CA . VAL A 1 108 ? -1.089 -4.261 6.846 1.00 89.56 108 VAL A CA 1
ATOM 847 C C . VAL A 1 108 ? -0.101 -5.337 6.397 1.00 89.56 108 VAL A C 1
ATOM 849 O O . VAL A 1 108 ? 0.930 -5.549 7.032 1.00 89.56 108 VAL A O 1
ATOM 852 N N . LEU A 1 109 ? -0.402 -6.006 5.286 1.00 87.31 109 LEU A N 1
ATOM 853 C CA . LEU A 1 109 ? 0.506 -6.891 4.568 1.00 87.31 109 LEU A CA 1
ATOM 854 C C . LEU A 1 109 ? 1.159 -6.117 3.422 1.00 87.31 109 LEU A C 1
ATOM 856 O O . LEU A 1 109 ? 0.505 -5.710 2.465 1.00 87.31 109 LEU A O 1
ATOM 860 N N . ILE A 1 110 ? 2.474 -5.960 3.501 1.00 84.75 110 ILE A N 1
ATOM 861 C CA . ILE A 1 110 ? 3.271 -5.326 2.454 1.00 84.75 110 ILE A CA 1
ATOM 862 C C . ILE A 1 110 ? 3.997 -6.421 1.677 1.00 84.75 110 ILE A C 1
ATOM 864 O O . ILE A 1 110 ? 4.781 -7.174 2.251 1.00 84.75 110 ILE A O 1
ATOM 868 N N . MET A 1 111 ? 3.752 -6.503 0.370 1.00 81.75 111 MET A N 1
ATOM 869 C CA . MET A 1 111 ? 4.384 -7.497 -0.505 1.00 81.75 111 MET A CA 1
ATOM 870 C C . MET A 1 111 ? 5.265 -6.809 -1.540 1.00 81.75 111 MET A C 1
ATOM 872 O O . MET A 1 111 ? 4.849 -6.607 -2.674 1.00 81.75 111 MET A O 1
ATOM 876 N N . GLU A 1 112 ? 6.481 -6.436 -1.157 1.00 79.12 112 GLU A N 1
ATOM 877 C CA . GLU A 1 112 ? 7.394 -5.700 -2.032 1.00 79.12 112 GLU A CA 1
ATOM 878 C C . GLU A 1 112 ? 8.632 -6.535 -2.372 1.00 79.12 112 GLU A C 1
ATOM 880 O O . GLU A 1 112 ? 9.205 -7.192 -1.501 1.00 79.12 112 GLU A O 1
ATOM 885 N N . ASN A 1 113 ? 9.086 -6.476 -3.626 1.00 76.25 113 ASN A N 1
ATOM 886 C CA . ASN A 1 113 ? 10.380 -7.040 -4.008 1.00 76.25 113 ASN A CA 1
ATOM 887 C C . ASN A 1 113 ? 11.407 -5.917 -4.150 1.00 76.25 113 ASN A C 1
ATOM 889 O O . ASN A 1 113 ? 11.659 -5.380 -5.235 1.00 76.25 113 ASN A O 1
ATOM 893 N N . VAL A 1 114 ? 11.988 -5.551 -3.012 1.00 67.94 114 VAL A N 1
ATOM 894 C CA . VAL A 1 114 ? 13.034 -4.539 -2.937 1.00 67.94 114 VAL A CA 1
ATOM 895 C C . VAL A 1 114 ? 14.403 -5.193 -3.078 1.00 67.94 114 VAL A C 1
ATOM 897 O O . VAL A 1 114 ? 14.768 -6.051 -2.277 1.00 67.94 114 VAL A O 1
ATOM 900 N N . MET A 1 115 ? 15.208 -4.756 -4.053 1.00 60.97 115 MET A N 1
ATOM 901 C CA . MET A 1 115 ? 16.651 -5.000 -3.963 1.00 60.97 115 MET A CA 1
ATOM 902 C C . MET A 1 115 ? 17.261 -3.995 -2.981 1.00 60.97 115 MET A C 1
ATOM 904 O O . MET A 1 115 ? 16.755 -2.888 -2.813 1.00 60.97 115 MET A O 1
ATOM 908 N N . SER A 1 116 ? 18.346 -4.392 -2.321 1.00 53.56 116 SER A N 1
ATOM 909 C CA . SER A 1 116 ? 19.010 -3.742 -1.177 1.00 53.56 116 SER A CA 1
ATOM 910 C C . SER A 1 116 ? 19.594 -2.334 -1.424 1.00 53.56 116 SER A C 1
ATOM 912 O O . SER A 1 116 ? 20.448 -1.867 -0.671 1.00 53.56 116 SER A O 1
ATOM 914 N N . ASN A 1 117 ? 19.153 -1.633 -2.467 1.00 54.78 117 ASN A N 1
ATOM 915 C CA . ASN A 1 117 ? 19.597 -0.302 -2.867 1.00 54.78 117 ASN A CA 1
ATOM 916 C C . ASN A 1 117 ? 18.504 0.774 -2.720 1.00 54.78 117 ASN A C 1
ATOM 918 O O . ASN A 1 117 ? 18.474 1.719 -3.510 1.00 54.78 117 ASN A O 1
ATOM 922 N N . LEU A 1 118 ? 17.623 0.645 -1.722 1.00 56.19 118 LEU A N 1
ATOM 923 C CA . LEU A 1 118 ? 16.720 1.726 -1.319 1.00 56.19 118 LEU A CA 1
ATOM 924 C C . LEU A 1 118 ? 17.540 2.963 -0.941 1.00 56.19 118 LEU A C 1
ATOM 926 O O . LEU A 1 118 ? 18.300 2.932 0.027 1.00 56.19 118 LEU A O 1
ATOM 930 N N . LYS A 1 119 ? 17.376 4.039 -1.710 1.00 59.28 119 LYS A N 1
ATOM 931 C CA . LYS A 1 119 ? 17.892 5.360 -1.352 1.00 59.28 119 LYS A CA 1
ATOM 932 C C . LYS A 1 119 ? 16.957 6.020 -0.347 1.00 59.28 119 LYS A C 1
ATOM 934 O O . LYS A 1 119 ? 15.735 5.916 -0.472 1.00 59.28 119 LYS A O 1
ATOM 939 N N . GLU A 1 120 ? 17.540 6.698 0.632 1.00 58.50 120 GLU A N 1
ATOM 940 C CA . GLU A 1 120 ? 16.836 7.268 1.781 1.00 58.50 120 GLU A CA 1
ATOM 941 C C . GLU A 1 120 ? 15.782 8.304 1.368 1.00 58.50 120 GLU A C 1
ATOM 943 O O . GLU A 1 120 ? 14.647 8.251 1.849 1.00 58.50 120 GLU A O 1
ATOM 948 N N . GLU A 1 121 ? 16.089 9.164 0.388 1.00 58.50 121 GLU A N 1
ATOM 949 C CA . GLU A 1 121 ? 15.138 10.174 -0.081 1.00 58.50 1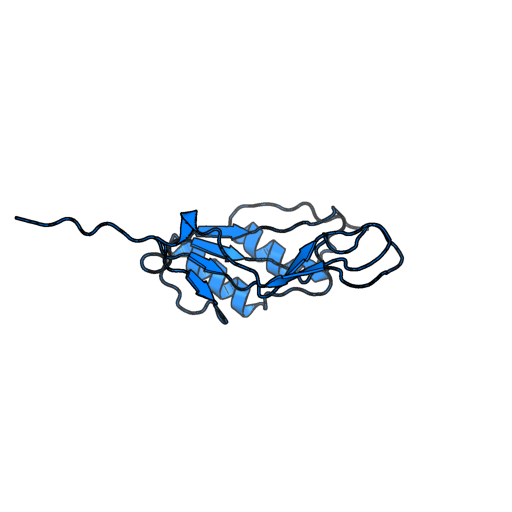21 GLU A CA 1
ATOM 950 C C . GLU A 1 121 ? 13.880 9.577 -0.732 1.00 58.50 121 GLU A C 1
ATOM 952 O O . GLU A 1 121 ? 12.774 10.091 -0.547 1.00 58.50 121 GLU A O 1
ATOM 957 N N . SER A 1 122 ? 14.026 8.471 -1.465 1.00 58.53 122 SER A N 1
ATOM 958 C CA . SER A 1 122 ? 12.943 7.878 -2.258 1.00 58.53 122 SER A CA 1
ATOM 959 C C . SER A 1 122 ? 12.065 6.930 -1.435 1.00 58.53 122 SER A C 1
ATOM 961 O O . SER A 1 122 ? 10.900 6.716 -1.759 1.00 58.53 122 SER A O 1
ATOM 963 N N . ALA A 1 123 ? 12.609 6.393 -0.340 1.00 61.72 123 ALA A N 1
ATOM 964 C CA . ALA A 1 123 ? 11.929 5.454 0.545 1.00 61.72 123 ALA A CA 1
ATOM 965 C C . ALA A 1 123 ? 11.292 6.111 1.780 1.00 61.72 123 ALA A C 1
ATOM 967 O O . ALA A 1 123 ? 10.648 5.416 2.558 1.00 61.72 123 ALA A O 1
ATOM 968 N N . SER A 1 124 ? 11.447 7.423 1.975 1.00 68.00 124 SER A N 1
ATOM 969 C CA . SER A 1 124 ? 11.092 8.121 3.222 1.00 68.00 124 SER A CA 1
ATOM 970 C C . SER A 1 124 ? 9.671 7.839 3.740 1.00 68.00 124 SER A C 1
ATOM 972 O O . SER A 1 124 ? 9.496 7.582 4.928 1.00 68.00 124 SER A O 1
ATOM 974 N N . GLY A 1 125 ? 8.653 7.824 2.873 1.00 70.25 125 GLY A N 1
ATOM 975 C CA . GLY A 1 125 ? 7.277 7.486 3.266 1.00 70.25 125 GLY A CA 1
AT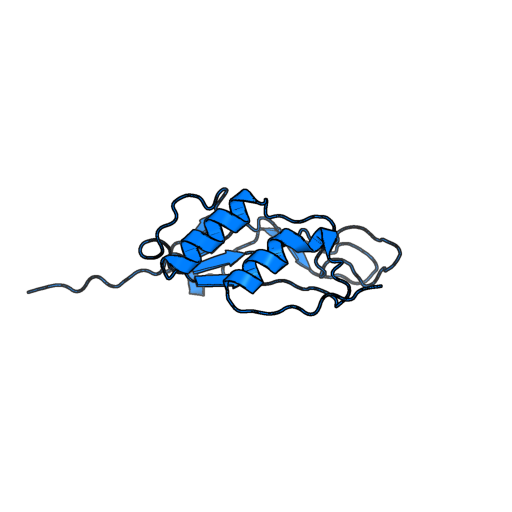OM 976 C C . GLY A 1 125 ? 7.117 6.029 3.715 1.00 70.25 125 GLY A C 1
ATOM 977 O O . GLY A 1 125 ? 6.521 5.752 4.752 1.00 70.25 125 GLY A O 1
ATOM 978 N N . PHE A 1 126 ? 7.713 5.102 2.970 1.00 76.19 126 PHE A N 1
ATOM 979 C CA . PHE A 1 126 ? 7.691 3.672 3.271 1.00 76.19 126 PHE A CA 1
ATOM 980 C C . PHE A 1 126 ? 8.474 3.335 4.548 1.00 76.19 126 PHE A C 1
ATOM 982 O O . PHE A 1 126 ? 8.009 2.578 5.392 1.00 76.19 126 PHE A O 1
ATOM 989 N N . VAL A 1 127 ? 9.633 3.964 4.734 1.00 76.12 127 VAL A N 1
ATOM 990 C CA . VAL A 1 127 ? 10.473 3.831 5.931 1.00 76.12 127 VAL A CA 1
ATOM 991 C C . VAL A 1 127 ? 9.740 4.355 7.159 1.00 76.12 127 VAL A C 1
ATOM 993 O O . VAL A 1 127 ? 9.752 3.691 8.186 1.00 76.12 127 VAL A O 1
ATOM 996 N N . ARG A 1 128 ? 9.044 5.494 7.052 1.00 79.12 128 ARG A N 1
ATOM 997 C CA . ARG A 1 128 ? 8.207 6.022 8.142 1.00 79.12 128 ARG A CA 1
ATOM 998 C C . ARG A 1 128 ? 7.066 5.080 8.515 1.00 79.12 128 ARG A C 1
ATOM 1000 O O . ARG A 1 128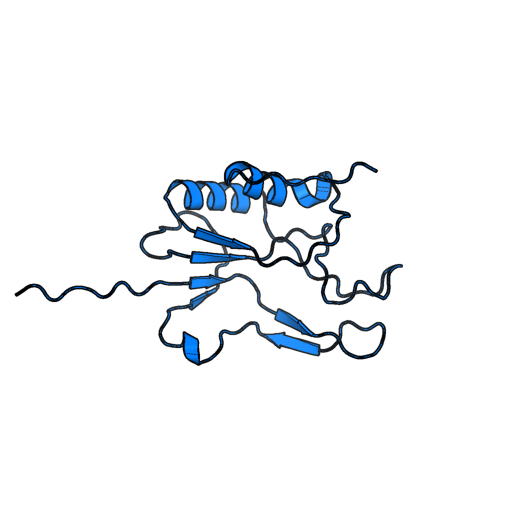 ? 6.776 4.937 9.697 1.00 79.12 128 ARG A O 1
ATOM 1007 N N . LEU A 1 129 ? 6.420 4.455 7.528 1.00 77.25 129 LEU A N 1
ATOM 1008 C CA . LEU A 1 129 ? 5.378 3.459 7.784 1.00 77.25 129 LEU A CA 1
ATOM 1009 C C . LEU A 1 129 ? 5.941 2.264 8.566 1.00 77.25 129 LEU A C 1
ATOM 1011 O O . LEU A 1 129 ? 5.331 1.817 9.533 1.00 77.25 129 LEU A O 1
ATOM 1015 N N . LEU A 1 130 ? 7.113 1.768 8.169 1.00 79.69 130 LEU A N 1
ATOM 1016 C CA . LEU A 1 130 ? 7.764 0.651 8.848 1.00 79.69 130 LEU A CA 1
ATOM 1017 C C . LEU A 1 130 ? 8.247 1.030 10.251 1.00 79.69 130 LEU A C 1
ATOM 1019 O O . LEU A 1 130 ? 7.998 0.275 11.185 1.00 79.69 130 LEU A O 1
ATOM 1023 N N . ASP A 1 131 ? 8.836 2.213 10.420 1.00 79.19 131 ASP A N 1
ATOM 1024 C CA . ASP A 1 131 ? 9.263 2.736 11.722 1.00 79.19 131 ASP A CA 1
ATOM 1025 C C . ASP A 1 131 ? 8.078 2.862 12.694 1.00 79.19 131 ASP A C 1
ATOM 1027 O O . ASP A 1 131 ? 8.142 2.389 13.828 1.00 79.19 131 ASP A O 1
ATOM 1031 N N . ALA A 1 132 ? 6.938 3.379 12.222 1.00 76.94 132 ALA A N 1
ATOM 1032 C CA . ALA A 1 132 ? 5.704 3.441 13.005 1.00 76.94 132 ALA A CA 1
ATOM 1033 C C . ALA A 1 132 ? 5.149 2.054 13.378 1.00 76.94 132 ALA A C 1
ATOM 1035 O O . ALA A 1 132 ? 4.516 1.904 14.421 1.00 76.94 132 ALA A O 1
ATOM 1036 N N . ALA A 1 133 ? 5.410 1.034 12.556 1.00 75.12 133 ALA A N 1
ATOM 1037 C CA . ALA A 1 133 ? 5.091 -0.360 12.855 1.00 75.12 133 ALA A CA 1
ATOM 1038 C C . ALA A 1 133 ? 6.146 -1.049 13.752 1.00 75.12 133 ALA A C 1
ATOM 1040 O O . ALA A 1 133 ? 6.022 -2.239 14.041 1.00 75.12 133 ALA A O 1
ATOM 1041 N N . GLY A 1 134 ? 7.190 -0.333 14.188 1.00 69.25 134 GLY A N 1
ATOM 1042 C CA . GLY A 1 134 ? 8.292 -0.876 14.986 1.00 69.25 134 GLY A CA 1
ATOM 1043 C C . GLY A 1 134 ? 9.295 -1.713 14.184 1.00 69.25 134 GLY A C 1
ATOM 1044 O O . GLY A 1 134 ? 10.047 -2.499 14.763 1.00 69.25 134 GLY A O 1
ATOM 1045 N N . LEU A 1 135 ? 9.311 -1.574 12.857 1.00 71.19 135 LEU A N 1
ATOM 1046 C CA . LEU A 1 135 ? 10.202 -2.284 11.943 1.00 71.19 135 LEU A CA 1
ATOM 1047 C C . LEU A 1 135 ? 11.317 -1.353 11.458 1.00 71.19 135 LEU A C 1
ATOM 1049 O O . LEU A 1 135 ? 11.071 -0.321 10.840 1.00 71.19 135 LEU A O 1
ATOM 1053 N N . SER A 1 136 ? 12.569 -1.750 11.687 1.00 64.19 136 SER A N 1
ATOM 1054 C CA . SER A 1 136 ? 13.734 -1.008 11.201 1.00 64.19 136 SER A CA 1
ATOM 1055 C C . SER A 1 136 ? 14.169 -1.513 9.825 1.00 64.19 136 SER A C 1
ATOM 1057 O O . SER A 1 136 ? 14.343 -2.716 9.621 1.00 64.19 136 SER A O 1
ATOM 1059 N N . MET A 1 137 ? 14.392 -0.592 8.885 1.00 67.38 137 MET A N 1
ATOM 1060 C CA . MET A 1 137 ? 15.065 -0.879 7.618 1.00 67.38 137 MET A CA 1
ATOM 1061 C C . MET A 1 137 ? 16.474 -0.297 7.617 1.00 67.38 137 MET A C 1
ATOM 1063 O O . MET A 1 137 ? 16.662 0.896 7.844 1.00 67.38 137 MET A O 1
ATOM 1067 N N . ALA A 1 138 ? 17.462 -1.120 7.268 1.00 58.94 138 ALA A N 1
ATOM 1068 C CA . ALA A 1 138 ? 18.792 -0.630 6.939 1.00 58.94 138 ALA A CA 1
ATOM 1069 C C . ALA A 1 138 ? 18.784 -0.074 5.507 1.00 58.94 138 ALA A C 1
ATOM 1071 O O . ALA A 1 138 ? 18.720 -0.828 4.534 1.00 58.94 138 ALA A O 1
ATOM 1072 N N . LEU A 1 139 ? 18.831 1.251 5.382 1.00 58.47 139 LEU A N 1
ATOM 1073 C CA . LEU A 1 139 ? 19.030 1.934 4.106 1.00 58.47 139 LEU A CA 1
ATOM 1074 C C . LEU A 1 139 ? 20.532 2.002 3.822 1.00 58.47 139 LEU A C 1
ATOM 1076 O O . LEU A 1 139 ? 21.331 2.283 4.715 1.00 58.47 139 LEU A O 1
ATOM 1080 N N . ASN A 1 140 ? 20.933 1.722 2.583 1.00 51.38 140 ASN A N 1
ATOM 1081 C CA . ASN A 1 140 ? 22.337 1.831 2.198 1.00 51.38 140 ASN A CA 1
ATOM 1082 C C . ASN A 1 140 ? 22.666 3.298 1.909 1.00 51.38 140 ASN A C 1
ATOM 1084 O O . ASN A 1 140 ? 22.219 3.843 0.901 1.00 51.38 140 ASN A O 1
ATOM 1088 N N . SER A 1 141 ? 23.493 3.912 2.754 1.00 42.28 141 SER A N 1
ATOM 1089 C CA . SER A 1 141 ? 24.130 5.192 2.456 1.00 42.28 141 SER A CA 1
ATOM 1090 C C . SER A 1 141 ? 25.288 4.958 1.482 1.00 42.28 141 SER A C 1
ATOM 1092 O O . SER A 1 141 ? 26.345 4.432 1.839 1.00 42.28 141 SER A O 1
ATOM 1094 N N . ARG A 1 142 ? 25.082 5.287 0.208 1.00 40.09 142 ARG A N 1
ATOM 1095 C CA . ARG A 1 142 ? 26.168 5.425 -0.766 1.00 40.09 142 ARG A CA 1
ATOM 1096 C C . ARG A 1 142 ? 26.033 6.729 -1.520 1.00 40.09 142 ARG A C 1
ATOM 1098 O O . ARG A 1 142 ? 24.931 6.963 -2.061 1.00 40.09 142 ARG A O 1
#

Sequence (142 aa):
MEAGRESQHDRRHHLDTVYFKRHGQVTGNSAAFDFHPDFAGISVEHLSSYGDLDPQEMPLLILNGFEYVTQVGNDPYAIPLRADTSKPKLTQQDVTDLIAYLNKGGSVLIMENVMSNLKEESASGFVRLLDAAGLSMALNSR

Organism: Escherichia coli (NCBI:txid562)

Secondary structure (DSSP, 8-state):
----------EEE---EEEE--SSSS--EEEE----GGGTTS-EEE-S--TT--TTT--EEEE-SEEE--S--S-TTSTTTSEEEEEES--HHHHHHHHHHHHTT-EEEE-----S---HHHHHHHHHHHHHTT--------

pLDDT: mean 74.45, std 15.62, range [34.16, 94.12]

Foldseek 3Di:
DDDDDDQAAAEEEAFQKDFDDDPDLALHDMDGDDDDVVCVSHHYDYDPALAPDDCSRHQEYEYEQAAFPGDDDVDSVRHGQAGPLQGTPDDLRRLVSLLVCVVNVHYYHYDHHYDQARDCVSCVSVQSSCVSVVHHDDHDDD

Radius of gyration: 17.38 Å; chains: 1; bounding box: 57×32×44 Å